Protein AF-A0A958DKX2-F1 (afdb_monomer_lite)

Secondary structure (DSSP, 8-state):
---------SSSSSSSGGGG--------S------SSPPP-EEEE--PPPTTTTTS-SSGGGTSTTT----TT-EEE-TTSPEEE-EEEE-SSSS--HHHHT---PPP-

pLDDT: mean 73.3, std 18.12, range [37.09, 93.56]

Radius of gyration: 24.47 Å; chains: 1; bounding box: 40×68×71 Å

Structure (mmCIF, N/CA/C/O backbone):
data_AF-A0A958DKX2-F1
#
_entry.id   AF-A0A958DKX2-F1
#
loop_
_atom_site.group_PDB
_atom_site.id
_atom_site.type_symbol
_atom_site.label_atom_id
_atom_site.label_alt_id
_atom_site.label_comp_id
_atom_site.label_asym_id
_atom_site.label_entity_id
_atom_site.label_seq_id
_atom_site.pdbx_PDB_ins_code
_atom_site.Cartn_x
_atom_site.Cartn_y
_atom_site.Cartn_z
_atom_site.occupancy
_atom_site.B_iso_or_equiv
_atom_site.auth_seq_id
_atom_site.auth_comp_id
_atom_site.auth_asym_id
_atom_site.auth_atom_id
_atom_site.pdbx_PDB_model_num
ATOM 1 N N . MET A 1 1 ? 19.569 49.589 50.551 1.00 37.53 1 MET A N 1
ATOM 2 C CA . MET A 1 1 ? 19.758 50.220 49.223 1.00 37.53 1 MET A CA 1
ATOM 3 C C . MET A 1 1 ? 19.507 49.148 48.164 1.00 37.53 1 MET A C 1
ATOM 5 O O . MET A 1 1 ? 20.310 48.235 48.056 1.00 37.53 1 MET A O 1
ATOM 9 N N . ASN A 1 2 ? 18.344 49.170 47.502 1.00 37.72 2 ASN A N 1
ATOM 10 C CA . ASN A 1 2 ? 17.817 48.056 46.697 1.00 37.72 2 ASN A CA 1
ATOM 11 C C . ASN A 1 2 ? 17.983 48.373 45.195 1.00 37.72 2 ASN A C 1
ATOM 13 O O . ASN A 1 2 ? 17.401 49.347 44.713 1.00 37.72 2 ASN A O 1
ATOM 17 N N . LYS A 1 3 ? 18.820 47.620 44.463 1.00 45.34 3 LYS A N 1
ATOM 18 C CA . LYS A 1 3 ? 19.078 47.861 43.030 1.00 45.34 3 LYS A CA 1
ATOM 19 C C . LYS A 1 3 ? 18.022 47.155 42.178 1.00 45.34 3 LYS A C 1
ATOM 21 O O . LYS A 1 3 ? 17.981 45.935 42.091 1.00 45.34 3 LYS A O 1
ATOM 26 N N . ARG A 1 4 ? 17.179 47.985 41.567 1.00 50.84 4 ARG A N 1
ATOM 27 C CA . ARG A 1 4 ? 16.110 47.653 40.624 1.00 50.84 4 ARG A CA 1
ATOM 28 C C . ARG A 1 4 ? 16.638 47.018 39.334 1.00 50.84 4 ARG A C 1
ATOM 30 O O . ARG A 1 4 ? 17.631 47.482 38.775 1.00 50.84 4 ARG A O 1
ATOM 37 N N . ASN A 1 5 ? 15.882 46.018 38.878 1.00 54.50 5 ASN A N 1
ATOM 38 C CA . ASN A 1 5 ? 15.602 45.598 37.505 1.00 54.50 5 ASN A CA 1
ATOM 39 C C . ASN A 1 5 ? 16.326 46.375 36.404 1.00 54.50 5 ASN A C 1
ATOM 41 O O . ASN A 1 5 ? 1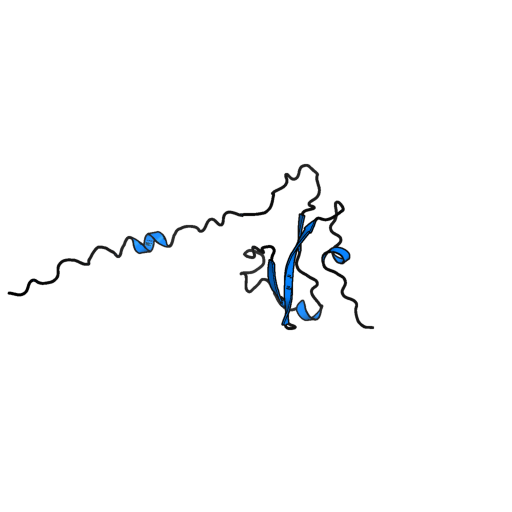6.049 47.553 36.170 1.00 54.50 5 ASN A O 1
ATOM 45 N N . ARG A 1 6 ? 17.159 45.663 35.644 1.00 50.88 6 ARG A N 1
ATOM 46 C CA . ARG A 1 6 ? 17.655 46.127 34.353 1.00 50.88 6 ARG A CA 1
ATOM 47 C C . ARG A 1 6 ? 17.401 45.057 33.291 1.00 50.88 6 ARG A C 1
ATOM 49 O O . ARG A 1 6 ? 18.084 44.047 33.255 1.00 50.88 6 ARG A O 1
ATOM 56 N N . ILE A 1 7 ? 16.439 45.385 32.428 1.00 52.97 7 ILE A N 1
ATOM 57 C CA . ILE A 1 7 ? 16.443 45.119 30.985 1.00 52.97 7 ILE A CA 1
ATOM 58 C C . ILE A 1 7 ? 16.250 43.644 30.590 1.00 52.97 7 ILE A C 1
ATOM 60 O O . ILE A 1 7 ? 17.200 42.923 30.317 1.00 52.97 7 ILE A O 1
ATOM 64 N N . ALA A 1 8 ? 14.987 43.235 30.455 1.00 46.50 8 ALA A N 1
ATOM 65 C CA . ALA A 1 8 ? 14.583 42.074 29.656 1.00 46.50 8 ALA A CA 1
ATOM 66 C C . ALA A 1 8 ? 13.622 42.527 28.541 1.00 46.50 8 ALA A C 1
ATOM 68 O O . ALA A 1 8 ? 12.510 42.037 28.397 1.00 46.50 8 ALA A O 1
ATOM 69 N N . THR A 1 9 ? 14.030 43.541 27.780 1.00 49.41 9 THR A N 1
ATOM 70 C CA . THR A 1 9 ? 13.301 44.062 26.614 1.00 49.41 9 THR A CA 1
ATOM 71 C C . THR A 1 9 ? 14.248 44.016 25.426 1.00 49.41 9 THR A C 1
ATOM 73 O O . THR A 1 9 ? 14.965 44.974 25.157 1.00 49.41 9 THR A O 1
ATOM 76 N N . GLY A 1 10 ? 14.322 42.858 24.775 1.00 51.34 10 GLY A N 1
ATOM 77 C CA . GLY A 1 10 ? 15.203 42.648 23.620 1.00 51.34 10 GLY A CA 1
ATOM 78 C C . GLY 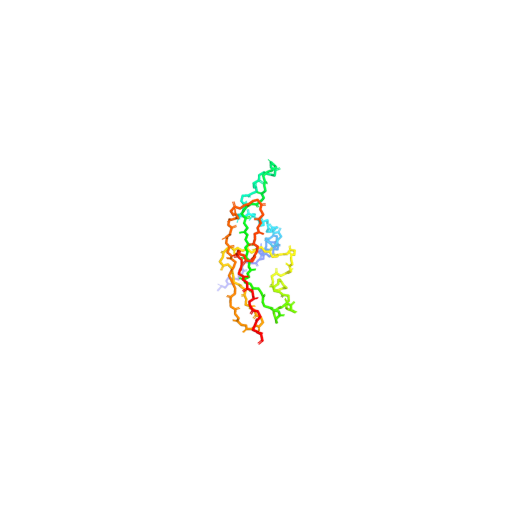A 1 10 ? 15.106 41.271 22.959 1.00 51.34 10 GLY A C 1
ATOM 79 O O . GLY A 1 10 ? 15.785 41.031 21.971 1.00 51.34 10 GLY A O 1
ATOM 80 N N . ILE A 1 11 ? 14.261 40.367 23.467 1.00 52.44 11 ILE A N 1
ATOM 81 C CA . ILE A 1 11 ? 14.125 38.989 22.973 1.00 52.44 11 ILE A CA 1
ATOM 82 C C . ILE A 1 11 ? 12.652 38.737 22.632 1.00 52.44 11 ILE A C 1
ATOM 84 O O . ILE A 1 11 ? 11.997 37.926 23.264 1.00 52.44 11 ILE A O 1
ATOM 88 N N . TRP A 1 12 ? 12.076 39.500 21.704 1.00 50.03 12 TRP A N 1
ATOM 89 C CA . TRP A 1 12 ? 10.709 39.214 21.222 1.00 50.03 12 TRP A CA 1
ATOM 90 C C . TRP A 1 12 ? 10.520 39.373 19.709 1.00 50.03 12 TRP A C 1
ATOM 92 O O . TRP A 1 12 ? 9.470 39.011 19.197 1.00 50.03 12 TRP A O 1
ATOM 102 N N . LEU A 1 13 ? 11.538 39.827 18.969 1.00 50.28 13 LEU A N 1
ATOM 103 C CA . LEU A 1 13 ? 11.465 39.975 17.505 1.00 50.28 13 LEU A CA 1
ATOM 104 C C . LEU A 1 13 ? 12.237 38.898 16.723 1.00 50.28 13 LEU A C 1
ATOM 106 O O . LEU A 1 13 ? 11.966 38.701 15.545 1.00 50.28 13 LEU A O 1
ATOM 110 N N . GLY A 1 14 ? 13.148 38.155 17.362 1.00 48.94 14 GLY A N 1
ATOM 111 C CA . GLY A 1 14 ? 13.899 37.075 16.699 1.00 48.94 14 GLY A CA 1
ATOM 112 C C . GLY A 1 14 ? 13.145 35.744 16.599 1.00 48.94 14 GLY A C 1
ATOM 113 O O . GLY A 1 14 ? 13.442 34.934 15.729 1.00 48.94 14 GLY A O 1
ATOM 114 N N . LEU A 1 15 ? 12.149 35.517 17.464 1.00 52.69 15 LEU A N 1
ATOM 115 C CA . LEU A 1 15 ? 11.461 34.223 17.551 1.00 52.69 15 LEU A CA 1
ATOM 116 C C . LEU A 1 15 ? 10.397 34.023 16.459 1.00 52.69 15 LEU A C 1
ATOM 118 O O . LEU A 1 15 ? 10.068 32.891 16.124 1.00 52.69 15 LEU A O 1
ATOM 122 N N . TRP A 1 16 ? 9.877 35.112 15.884 1.00 51.28 16 TRP A N 1
ATOM 123 C CA . TRP A 1 16 ? 8.867 35.050 14.820 1.00 51.28 16 TRP A CA 1
ATOM 124 C C . TRP A 1 16 ? 9.471 34.707 13.450 1.00 51.28 16 TRP A C 1
ATOM 126 O O . TRP A 1 16 ? 8.813 34.093 12.617 1.00 51.28 16 TRP A O 1
ATOM 136 N N . TRP A 1 17 ? 10.750 35.031 13.236 1.00 48.88 17 TRP A N 1
ATOM 137 C CA . TRP A 1 17 ? 11.466 34.722 11.992 1.00 48.88 17 TRP A CA 1
ATOM 138 C C . TRP A 1 17 ? 11.883 33.249 11.870 1.00 48.88 17 TRP A C 1
ATOM 140 O O . TRP A 1 17 ? 12.172 32.786 10.772 1.00 48.88 17 TRP A O 1
ATOM 150 N N . LEU A 1 18 ? 11.875 32.491 12.971 1.00 54.06 18 LEU A N 1
ATOM 151 C CA . LEU A 1 18 ? 12.251 31.074 12.965 1.00 54.06 18 LEU A CA 1
ATOM 152 C C . LEU A 1 18 ? 11.103 30.141 12.532 1.00 54.06 18 LEU A C 1
ATOM 154 O O . LEU A 1 18 ? 11.350 28.978 12.231 1.00 54.06 18 LEU A O 1
ATOM 158 N N . MET A 1 19 ? 9.858 30.633 12.479 1.00 52.19 19 MET A N 1
ATOM 159 C CA . MET A 1 19 ? 8.690 29.831 12.078 1.00 52.19 19 MET A CA 1
ATOM 160 C C . MET A 1 19 ? 8.428 29.816 10.565 1.00 52.19 19 MET A C 1
ATOM 162 O O . MET A 1 19 ? 7.579 29.062 10.107 1.00 52.19 19 MET A O 1
ATOM 166 N N . MET A 1 20 ? 9.161 30.614 9.783 1.00 53.41 20 MET A N 1
ATOM 167 C CA . MET A 1 20 ? 9.062 30.657 8.317 1.00 53.41 20 MET A CA 1
ATOM 168 C C . MET A 1 20 ? 10.224 29.908 7.652 1.00 53.41 20 MET A C 1
ATOM 170 O O . MET A 1 20 ? 10.697 30.303 6.589 1.00 53.41 20 MET A O 1
ATOM 174 N N . LEU A 1 21 ? 10.727 28.840 8.277 1.00 57.72 21 LEU A N 1
ATOM 175 C CA . LEU A 1 21 ? 11.536 27.877 7.540 1.00 57.72 21 LEU A CA 1
ATOM 176 C C . LEU A 1 21 ? 10.567 27.064 6.672 1.00 57.72 21 LEU A C 1
ATOM 178 O O . LEU A 1 21 ? 9.730 26.356 7.236 1.00 57.72 21 LEU A O 1
ATOM 182 N N . PRO A 1 22 ? 10.637 27.131 5.329 1.00 54.56 22 PRO A N 1
ATOM 183 C CA . PRO A 1 22 ? 10.011 26.096 4.533 1.00 54.56 22 PRO A CA 1
ATOM 184 C C . PRO A 1 22 ? 10.656 24.780 4.964 1.00 54.56 22 PRO A C 1
ATOM 186 O O . PRO A 1 22 ? 11.870 24.601 4.838 1.00 54.56 22 PRO A O 1
ATOM 189 N N . VAL A 1 23 ? 9.851 23.872 5.514 1.00 56.66 23 VAL A N 1
ATOM 190 C CA . VAL A 1 23 ? 10.253 22.476 5.640 1.00 56.66 23 VAL A CA 1
ATOM 191 C C . VAL A 1 23 ? 10.333 21.955 4.211 1.00 56.66 23 VAL A C 1
ATOM 193 O O . VAL A 1 23 ? 9.359 21.477 3.643 1.00 56.66 23 VAL A O 1
ATOM 196 N N . ALA A 1 24 ? 11.494 22.127 3.586 1.00 51.78 24 ALA A N 1
ATOM 197 C CA . ALA A 1 24 ? 11.847 21.356 2.416 1.00 51.78 24 ALA A CA 1
ATOM 198 C C . ALA A 1 24 ? 12.024 19.923 2.920 1.00 51.78 24 ALA A C 1
ATOM 200 O O . ALA A 1 24 ? 13.080 19.576 3.452 1.00 51.78 24 ALA A O 1
ATOM 201 N N . GLN A 1 25 ? 10.968 19.109 2.833 1.00 52.06 25 GLN A N 1
ATOM 202 C CA . GLN A 1 25 ? 11.136 17.672 2.985 1.00 52.06 25 GLN A CA 1
ATOM 203 C C . GLN A 1 25 ? 12.040 17.219 1.842 1.00 52.06 25 GLN A C 1
ATOM 205 O O . GLN A 1 25 ? 11.647 17.183 0.676 1.00 52.06 25 GLN A O 1
ATOM 210 N N . ALA A 1 26 ? 13.295 16.937 2.183 1.00 48.94 26 ALA A N 1
ATOM 211 C CA . ALA A 1 26 ? 14.145 16.118 1.349 1.00 48.94 26 ALA A CA 1
ATOM 212 C C . ALA A 1 26 ? 13.402 14.795 1.146 1.00 48.94 26 ALA A C 1
ATOM 214 O O . ALA A 1 26 ? 13.095 14.116 2.125 1.00 48.94 26 ALA A O 1
ATOM 215 N N . GLN A 1 27 ? 13.088 14.466 -0.106 1.00 52.00 27 GLN A N 1
ATOM 216 C CA . GLN A 1 27 ? 12.568 13.159 -0.496 1.00 52.00 27 GLN A CA 1
ATOM 217 C C . GLN A 1 27 ? 13.672 12.129 -0.240 1.00 52.00 27 GLN A C 1
ATOM 219 O O . GLN A 1 27 ? 14.442 11.769 -1.129 1.00 52.00 27 GLN A O 1
ATOM 224 N N . ASN A 1 28 ? 13.829 11.717 1.013 1.00 55.69 28 ASN A N 1
ATOM 225 C CA . ASN A 1 28 ? 14.722 10.634 1.367 1.00 55.69 28 ASN A CA 1
ATOM 226 C C . ASN A 1 28 ? 13.983 9.331 1.099 1.00 55.69 28 ASN A C 1
ATOM 228 O O . ASN A 1 28 ? 13.338 8.783 1.983 1.00 55.69 28 ASN A O 1
ATOM 232 N N . GLY A 1 29 ? 14.152 8.827 -0.122 1.00 57.97 29 GLY A N 1
ATOM 233 C CA . GLY A 1 29 ? 14.181 7.389 -0.330 1.00 57.97 29 GLY A CA 1
ATOM 234 C C . GLY A 1 29 ? 13.201 6.834 -1.342 1.00 57.97 29 GLY A C 1
ATOM 235 O O . GLY A 1 29 ? 12.403 6.005 -0.960 1.00 57.97 29 GLY A O 1
ATOM 236 N N . PHE A 1 30 ? 13.372 7.142 -2.628 1.00 53.94 30 PHE A N 1
ATOM 237 C CA . PHE A 1 30 ? 13.229 6.126 -3.678 1.00 53.94 30 PHE A CA 1
ATOM 238 C C . PHE A 1 30 ? 14.238 6.427 -4.787 1.00 53.94 30 PHE A C 1
ATOM 240 O O . PHE A 1 30 ? 14.457 7.601 -5.103 1.00 53.94 30 PHE A O 1
ATOM 247 N N . PRO A 1 31 ? 14.888 5.412 -5.384 1.00 53.34 31 PRO A N 1
ATOM 248 C CA . PRO A 1 31 ? 15.637 5.643 -6.602 1.00 53.34 31 PRO A CA 1
ATOM 249 C C . PRO A 1 31 ? 14.647 6.128 -7.663 1.00 53.34 31 PRO A C 1
ATOM 251 O O . PRO A 1 31 ? 13.801 5.367 -8.128 1.00 53.34 31 PRO A O 1
ATOM 254 N N . SER A 1 32 ? 14.763 7.395 -8.058 1.00 57.53 32 SER A N 1
ATOM 255 C CA . SER A 1 32 ? 14.241 7.884 -9.328 1.00 57.53 32 SER A CA 1
ATOM 256 C C . SER A 1 32 ? 15.045 7.200 -10.428 1.00 57.53 32 SER A C 1
ATOM 258 O O . SER A 1 32 ? 15.986 7.766 -10.984 1.00 57.53 32 SER A O 1
ATOM 260 N N . GLN A 1 33 ? 14.753 5.919 -10.684 1.00 59.00 33 GLN A N 1
ATOM 261 C CA . GLN A 1 33 ? 15.349 5.247 -11.826 1.00 59.00 33 GLN A CA 1
ATOM 262 C C . GLN A 1 33 ? 15.034 6.110 -13.053 1.00 59.00 33 GLN A C 1
ATOM 264 O O . GLN A 1 33 ? 13.876 6.514 -13.218 1.00 59.00 33 GLN A O 1
ATOM 269 N N . PRO A 1 34 ? 16.041 6.459 -13.8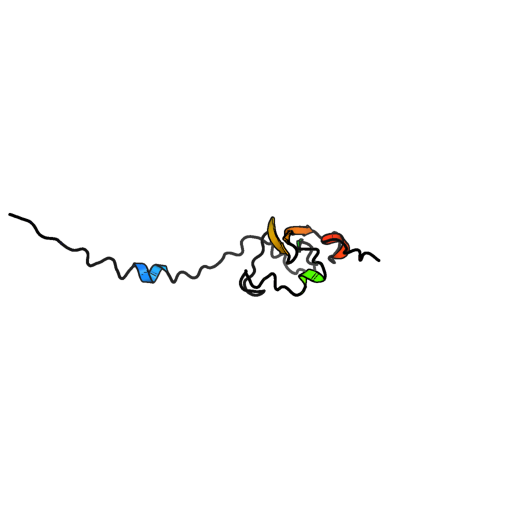73 1.00 52.84 34 PRO A N 1
ATOM 270 C CA . PRO A 1 34 ? 15.774 7.163 -15.110 1.00 52.84 34 PRO A CA 1
ATOM 271 C C . PRO A 1 34 ? 14.726 6.367 -15.887 1.00 52.84 34 PRO A C 1
ATOM 273 O O . PRO A 1 34 ? 14.812 5.140 -15.976 1.00 52.84 34 PRO A O 1
ATOM 276 N N . LEU A 1 35 ? 13.724 7.060 -16.432 1.00 59.28 35 LEU A N 1
ATOM 277 C CA . LEU A 1 35 ? 12.737 6.486 -17.347 1.00 59.28 35 LEU A CA 1
ATOM 278 C C . LEU A 1 35 ? 13.418 6.177 -18.698 1.00 59.28 35 LEU A C 1
ATOM 280 O O . LEU A 1 35 ? 12.994 6.661 -19.741 1.00 59.28 35 LEU A O 1
ATOM 284 N N . ASP A 1 36 ? 14.499 5.398 -18.691 1.00 52.69 36 ASP A N 1
ATOM 285 C CA . ASP A 1 36 ? 15.300 5.004 -19.859 1.00 52.69 36 ASP A CA 1
ATOM 286 C C . ASP A 1 36 ? 14.625 3.854 -20.634 1.00 52.69 36 ASP A C 1
ATOM 288 O O . ASP A 1 36 ? 15.248 2.894 -21.079 1.00 52.69 36 ASP A O 1
ATOM 292 N N . GLY A 1 37 ? 13.297 3.912 -20.770 1.00 59.38 37 GLY A N 1
ATOM 293 C CA . GLY A 1 37 ? 12.499 2.863 -21.414 1.00 59.38 37 GLY A CA 1
ATOM 294 C C . GLY A 1 37 ? 12.379 1.563 -20.607 1.00 59.38 37 GLY A C 1
ATOM 295 O O . GLY A 1 37 ? 11.723 0.625 -21.058 1.00 59.38 37 GLY A O 1
ATOM 296 N N . THR A 1 38 ? 12.964 1.498 -19.410 1.00 70.81 38 THR A N 1
ATOM 297 C CA . THR A 1 38 ? 12.750 0.431 -18.426 1.00 70.81 38 THR A CA 1
ATOM 298 C C . THR A 1 38 ? 11.485 0.682 -17.611 1.00 70.81 38 THR A C 1
ATOM 300 O O . THR A 1 38 ? 11.235 1.790 -17.139 1.00 70.81 38 THR A O 1
ATOM 303 N N . TYR A 1 39 ? 10.672 -0.361 -17.450 1.00 75.62 39 TYR A N 1
ATOM 304 C CA . TYR A 1 39 ? 9.453 -0.316 -16.644 1.00 75.62 39 TYR A CA 1
ATOM 305 C C . TYR A 1 39 ? 9.776 -0.144 -15.154 1.00 75.62 39 TYR A C 1
ATOM 307 O O . TYR A 1 39 ? 10.792 -0.651 -14.677 1.00 75.62 39 TYR A O 1
ATOM 315 N N . LEU A 1 40 ? 8.891 0.536 -14.414 1.00 83.75 40 LEU A N 1
ATOM 316 C CA . LEU A 1 40 ? 8.967 0.597 -12.953 1.00 83.75 40 LEU A CA 1
ATOM 317 C C . LEU A 1 40 ? 8.778 -0.805 -12.375 1.00 83.75 40 LEU A C 1
ATOM 319 O O . LEU A 1 40 ? 7.794 -1.483 -12.673 1.00 83.75 40 LEU A O 1
ATOM 323 N N . ARG A 1 41 ? 9.733 -1.229 -11.548 1.00 86.62 41 ARG A N 1
ATOM 324 C CA . ARG A 1 41 ? 9.712 -2.548 -10.906 1.00 86.62 41 ARG A CA 1
ATOM 325 C C . ARG A 1 41 ? 9.723 -2.490 -9.393 1.00 86.62 41 ARG A C 1
ATOM 327 O O . ARG A 1 41 ? 9.353 -3.477 -8.776 1.00 86.62 41 ARG A O 1
ATOM 334 N N . GLU A 1 42 ? 10.107 -1.363 -8.811 1.00 89.75 42 GLU A N 1
ATOM 335 C CA . GLU A 1 42 ? 10.055 -1.157 -7.367 1.00 89.75 42 GLU A CA 1
ATOM 336 C C . GLU A 1 42 ? 8.758 -0.436 -7.009 1.00 89.75 42 GLU A C 1
ATOM 338 O O . GLU A 1 42 ? 8.464 0.634 -7.543 1.00 89.75 42 GLU A O 1
ATOM 343 N N . TRP A 1 43 ? 7.985 -1.038 -6.112 1.00 91.19 43 TRP A N 1
ATOM 344 C CA . TRP A 1 43 ? 6.680 -0.557 -5.685 1.00 91.19 43 TRP A CA 1
ATOM 345 C C . TRP A 1 43 ? 6.623 -0.486 -4.165 1.00 91.19 43 TRP A C 1
ATOM 347 O O . TRP A 1 43 ? 7.164 -1.342 -3.462 1.00 91.19 43 TRP A O 1
ATOM 357 N N . LEU A 1 44 ? 5.888 0.496 -3.656 1.00 92.88 44 LEU A N 1
ATOM 358 C CA . LEU A 1 44 ? 5.424 0.502 -2.278 1.00 92.88 44 LEU A CA 1
ATOM 359 C C . LEU A 1 44 ? 3.926 0.191 -2.289 1.00 92.88 44 LEU A C 1
ATOM 361 O O . LEU A 1 44 ? 3.141 0.931 -2.878 1.00 92.88 44 LEU A O 1
ATOM 365 N N . LEU A 1 45 ? 3.538 -0.934 -1.690 1.00 93.38 45 LEU A N 1
ATOM 366 C CA . LEU A 1 45 ? 2.178 -1.463 -1.771 1.00 93.38 45 LEU A CA 1
ATOM 367 C C . LEU A 1 45 ? 1.525 -1.556 -0.391 1.00 93.38 45 LEU A C 1
ATOM 369 O O . LEU A 1 45 ? 2.166 -1.937 0.591 1.00 93.38 45 LEU A O 1
ATOM 373 N N . LEU A 1 46 ? 0.225 -1.264 -0.350 1.00 91.75 46 LEU A N 1
ATOM 374 C CA . LEU A 1 46 ? -0.645 -1.434 0.808 1.00 91.75 46 LEU A CA 1
ATOM 375 C C . LEU A 1 46 ? -1.896 -2.201 0.384 1.00 91.75 46 LEU A C 1
ATOM 377 O O . LEU A 1 46 ? -2.580 -1.814 -0.561 1.00 91.75 46 LEU A O 1
ATOM 381 N N . GLY A 1 47 ? -2.197 -3.290 1.083 1.00 90.25 47 GLY A N 1
ATOM 382 C CA . GLY A 1 47 ? -3.360 -4.116 0.793 1.00 90.25 47 GLY A CA 1
ATOM 383 C C . GLY A 1 47 ? -3.273 -5.508 1.426 1.00 90.25 47 GLY A C 1
ATOM 384 O O . GLY A 1 47 ? -2.284 -5.812 2.104 1.00 90.25 47 GLY A O 1
ATOM 385 N N . PRO A 1 48 ? -4.299 -6.346 1.209 1.00 89.12 48 PRO A N 1
ATOM 386 C CA . PRO A 1 48 ? -5.497 -6.046 0.424 1.00 89.12 48 PRO A CA 1
ATOM 387 C C . PRO A 1 48 ? -6.517 -5.226 1.234 1.00 89.12 48 PRO A C 1
ATOM 389 O O . PRO A 1 48 ? -6.591 -5.347 2.454 1.00 89.12 48 PRO A O 1
ATOM 392 N N . PHE A 1 49 ? -7.320 -4.408 0.549 1.00 85.25 49 PHE A N 1
ATOM 393 C CA . PHE A 1 49 ? -8.491 -3.748 1.139 1.00 85.25 49 PHE A CA 1
ATOM 394 C C . PHE A 1 49 ? -9.747 -4.581 0.870 1.00 85.25 49 PHE A C 1
ATOM 396 O O . PHE A 1 49 ? -9.940 -5.065 -0.248 1.00 85.25 49 PHE A O 1
ATOM 403 N N . PHE A 1 50 ? -10.621 -4.741 1.868 1.00 82.44 50 PHE A N 1
ATOM 404 C CA . PHE A 1 50 ? -11.875 -5.473 1.693 1.00 82.44 50 PHE A CA 1
ATOM 405 C C . PHE A 1 50 ? -13.014 -4.534 1.280 1.00 82.44 50 PHE A C 1
ATOM 407 O O . PHE A 1 50 ? -12.977 -3.350 1.599 1.00 82.44 50 PHE A O 1
ATOM 414 N N . PRO A 1 51 ? -14.089 -5.032 0.637 1.00 81.62 51 PRO A N 1
ATOM 415 C CA . PRO A 1 51 ? -15.201 -4.183 0.199 1.00 81.62 51 PRO A CA 1
ATOM 416 C C . PRO A 1 51 ? -15.810 -3.299 1.299 1.00 81.62 51 PRO A C 1
ATOM 418 O O . PRO A 1 51 ? -16.268 -2.198 1.015 1.00 81.62 51 PRO A O 1
ATOM 421 N N . GLY A 1 52 ? -15.791 -3.758 2.559 1.00 77.62 52 GLY A N 1
ATOM 422 C CA . GLY A 1 52 ? -16.277 -2.972 3.701 1.00 77.62 52 GLY A CA 1
ATOM 423 C C . GLY A 1 52 ? -15.384 -1.791 4.092 1.00 77.62 52 GLY A C 1
ATOM 424 O O . GLY A 1 52 ? -15.836 -0.924 4.828 1.00 77.62 52 GLY A O 1
ATOM 425 N N . ASP A 1 53 ? -14.151 -1.754 3.595 1.00 78.62 53 ASP A N 1
ATOM 426 C CA . ASP A 1 53 ? -13.165 -0.711 3.869 1.00 78.62 53 ASP A CA 1
ATOM 427 C C . ASP A 1 53 ? -13.201 0.396 2.801 1.00 78.62 53 ASP A C 1
ATOM 429 O O . ASP A 1 53 ? -12.788 1.516 3.067 1.00 78.62 53 ASP A O 1
ATOM 433 N N . LEU A 1 54 ? -13.757 0.131 1.610 1.00 80.50 54 LEU A N 1
ATOM 434 C CA . LEU A 1 54 ? -13.705 1.045 0.455 1.00 80.50 54 LEU A CA 1
ATOM 435 C C . LEU A 1 54 ? -14.487 2.358 0.632 1.00 80.50 54 LEU A C 1
ATOM 437 O O . LEU A 1 54 ? -14.303 3.287 -0.147 1.00 80.50 54 LEU A O 1
ATOM 441 N N . ALA A 1 55 ? -15.378 2.434 1.623 1.00 84.06 55 ALA A N 1
ATOM 442 C CA . ALA A 1 55 ? -16.111 3.660 1.940 1.00 84.06 55 ALA A CA 1
ATOM 443 C C . ALA A 1 55 ? -15.287 4.651 2.781 1.00 84.06 55 ALA A C 1
ATOM 445 O O . ALA A 1 55 ? -15.692 5.803 2.938 1.00 84.06 55 ALA A O 1
ATOM 446 N N . GLN A 1 56 ? -14.164 4.206 3.351 1.00 85.94 56 GLN A N 1
ATOM 447 C CA . GLN A 1 56 ? -13.288 5.033 4.164 1.00 85.94 56 GLN A CA 1
ATOM 448 C C . GLN A 1 56 ? -12.170 5.631 3.308 1.00 85.94 56 GLN A C 1
ATOM 450 O O . GLN A 1 56 ? -11.473 4.927 2.581 1.00 85.94 56 GLN A O 1
ATOM 455 N N . ASP A 1 57 ? -11.955 6.935 3.465 1.00 88.12 57 ASP A N 1
ATOM 456 C CA . ASP A 1 57 ? -10.743 7.590 2.988 1.00 88.12 57 ASP A CA 1
ATOM 457 C C . ASP A 1 57 ? -9.602 7.330 3.988 1.00 88.12 57 ASP A C 1
ATOM 459 O O . ASP A 1 57 ? -9.558 7.896 5.084 1.00 88.12 57 ASP A O 1
ATOM 463 N N . PHE A 1 58 ? -8.691 6.425 3.622 1.00 85.81 58 PHE A N 1
ATOM 464 C CA . PHE A 1 58 ? -7.532 6.060 4.444 1.00 85.81 58 PHE A CA 1
ATOM 465 C C . PHE A 1 58 ? -6.420 7.111 4.439 1.00 85.81 58 PHE A C 1
ATOM 467 O O . PHE A 1 58 ? -5.525 7.046 5.282 1.00 85.81 58 PHE A O 1
ATOM 474 N N . LEU A 1 59 ? -6.466 8.071 3.514 1.00 87.31 59 LEU A N 1
ATOM 475 C CA . LEU A 1 59 ? -5.440 9.093 3.337 1.00 87.31 59 LEU A CA 1
ATOM 476 C C . LEU A 1 59 ? -5.857 10.440 3.929 1.00 87.31 59 LEU A C 1
ATOM 478 O O . LEU A 1 59 ? -4.989 11.263 4.209 1.00 87.31 59 LEU A O 1
ATOM 482 N N . ALA A 1 60 ? -7.144 10.650 4.222 1.00 88.38 60 ALA A N 1
ATOM 483 C CA . ALA A 1 60 ? -7.660 11.865 4.858 1.00 88.38 60 ALA A CA 1
ATOM 484 C C . ALA A 1 60 ? -6.874 12.275 6.115 1.00 88.38 60 ALA A C 1
ATOM 486 O O . ALA A 1 60 ? -6.528 13.444 6.286 1.00 88.38 60 ALA A O 1
ATOM 487 N N . ALA A 1 61 ? -6.543 11.315 6.985 1.00 83.94 61 ALA A N 1
ATOM 488 C CA . ALA A 1 61 ? -5.779 11.579 8.207 1.00 83.94 61 ALA A CA 1
ATOM 489 C C . ALA A 1 61 ? -4.326 12.016 7.934 1.00 83.94 61 ALA A C 1
ATOM 491 O O . ALA A 1 61 ? -3.725 12.690 8.767 1.00 83.94 61 ALA A O 1
ATOM 492 N N . ALA A 1 62 ? -3.782 11.658 6.769 1.00 82.19 62 ALA A N 1
ATOM 493 C CA . ALA A 1 62 ? -2.462 12.059 6.290 1.00 82.19 62 ALA A CA 1
ATOM 494 C C . ALA A 1 62 ? -2.504 13.326 5.408 1.00 82.19 62 ALA A C 1
ATOM 496 O O . ALA A 1 62 ? -1.514 13.658 4.768 1.00 82.19 62 ALA A O 1
ATOM 497 N N . GLY A 1 63 ? -3.637 14.040 5.364 1.00 85.19 63 GLY A N 1
ATOM 498 C CA . GLY A 1 63 ? -3.804 15.241 4.539 1.00 85.19 63 GLY A CA 1
ATOM 499 C C . GLY A 1 63 ? -4.234 14.969 3.092 1.00 85.19 63 GLY A C 1
ATOM 500 O O . GLY A 1 63 ? -4.193 15.885 2.270 1.00 85.19 63 GLY A O 1
ATOM 501 N N . GLY A 1 64 ? -4.672 13.744 2.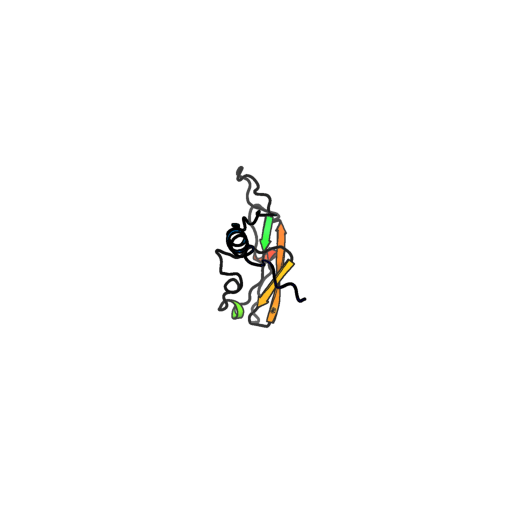787 1.00 88.00 64 GLY A N 1
ATOM 502 C CA . GLY A 1 64 ? -5.135 13.317 1.465 1.00 88.00 64 GLY A CA 1
ATOM 503 C C . GLY A 1 64 ? -4.003 12.883 0.529 1.00 88.00 64 GLY A C 1
ATOM 504 O O . GLY A 1 64 ? -2.825 12.887 0.888 1.00 88.00 64 GLY A O 1
ATOM 505 N N . GLU A 1 65 ? -4.357 12.528 -0.705 1.00 86.50 65 GLU A N 1
ATOM 506 C CA . GLU A 1 65 ? -3.439 12.003 -1.727 1.00 86.50 65 GLU A CA 1
ATOM 507 C C . GLU A 1 65 ? -2.285 12.959 -2.037 1.00 86.50 65 GLU A C 1
ATOM 509 O O . GLU A 1 65 ? -1.198 12.527 -2.403 1.00 86.50 65 GLU A O 1
ATOM 514 N N . ALA A 1 66 ? -2.517 14.265 -1.893 1.00 89.06 66 ALA A N 1
ATOM 515 C CA . ALA A 1 66 ? -1.520 15.288 -2.184 1.00 89.06 66 ALA A CA 1
ATOM 516 C C . ALA A 1 66 ? -0.439 15.425 -1.099 1.00 89.06 66 ALA A C 1
ATOM 518 O O . ALA A 1 66 ? 0.595 16.035 -1.362 1.00 89.06 66 ALA A O 1
ATOM 519 N N . GLN A 1 67 ? -0.695 14.932 0.116 1.00 88.12 67 GLN A N 1
ATOM 520 C CA . GLN A 1 67 ? 0.193 15.107 1.273 1.00 88.12 67 GLN A CA 1
ATOM 521 C C . GLN A 1 67 ? 0.719 13.790 1.836 1.00 88.12 67 GLN A C 1
ATOM 523 O O . GLN A 1 67 ? 1.660 13.806 2.628 1.00 88.12 67 GLN A O 1
ATOM 528 N N . VAL A 1 68 ? 0.138 12.656 1.435 1.00 87.75 68 VAL A N 1
ATOM 529 C CA . VAL A 1 68 ? 0.628 11.353 1.871 1.00 87.75 68 VAL A CA 1
ATOM 530 C C . VAL A 1 68 ? 2.055 11.118 1.355 1.00 87.75 68 VAL A C 1
ATOM 532 O O . VAL A 1 68 ? 2.336 11.256 0.167 1.00 87.75 68 VAL A O 1
ATOM 535 N N . ASP A 1 69 ? 2.946 10.726 2.263 1.00 90.31 69 ASP A N 1
ATOM 536 C CA . ASP A 1 69 ? 4.322 10.310 1.970 1.00 90.31 69 ASP A CA 1
ATOM 537 C C . ASP A 1 69 ? 4.600 8.976 2.685 1.00 90.31 69 ASP A C 1
ATOM 539 O O . ASP A 1 69 ? 5.233 8.951 3.744 1.00 90.31 69 ASP A O 1
ATOM 543 N N . PRO A 1 70 ? 4.012 7.867 2.196 1.00 90.81 70 PRO A N 1
ATOM 544 C CA . PRO A 1 70 ? 4.054 6.597 2.901 1.00 90.81 70 PRO A CA 1
ATOM 545 C C . PRO A 1 70 ? 5.458 5.992 2.861 1.00 90.81 70 PRO A C 1
ATOM 547 O O . PRO A 1 70 ? 6.117 5.960 1.822 1.00 90.81 70 PRO A O 1
ATOM 550 N N . GLN A 1 71 ? 5.884 5.435 3.990 1.00 92.44 71 GLN A N 1
ATOM 551 C CA . GLN A 1 71 ? 7.156 4.741 4.146 1.00 92.44 71 GLN A CA 1
ATOM 552 C C . GLN A 1 71 ? 6.939 3.242 4.362 1.00 92.44 71 GLN A C 1
ATOM 554 O O . GLN A 1 71 ? 5.920 2.790 4.890 1.00 92.44 71 GLN A O 1
ATOM 559 N N . ALA A 1 72 ? 7.919 2.426 3.972 1.00 92.44 72 ALA A N 1
ATOM 560 C CA . ALA A 1 72 ? 7.873 0.997 4.262 1.00 92.44 72 ALA A CA 1
ATOM 561 C C . ALA A 1 72 ? 7.820 0.758 5.781 1.00 92.44 72 ALA A C 1
ATOM 563 O O . ALA A 1 72 ? 8.643 1.274 6.534 1.00 92.44 72 ALA A O 1
ATOM 564 N N . GLY A 1 73 ? 6.866 -0.061 6.224 1.00 93.56 73 GLY A N 1
ATOM 565 C CA . GLY A 1 73 ? 6.600 -0.301 7.642 1.00 93.56 73 GLY A CA 1
ATOM 566 C C . GLY A 1 73 ? 5.529 0.606 8.253 1.00 93.56 73 GLY A C 1
ATOM 567 O O . GLY A 1 73 ? 5.037 0.278 9.337 1.00 93.56 73 GLY A O 1
ATOM 568 N N . ASP A 1 74 ? 5.107 1.671 7.565 1.00 92.56 74 ASP A N 1
ATOM 569 C CA . ASP A 1 74 ? 3.976 2.486 8.006 1.00 92.56 74 ASP A CA 1
ATOM 570 C C . ASP A 1 74 ? 2.696 1.653 8.068 1.00 92.56 74 ASP A C 1
ATOM 572 O O . ASP A 1 74 ? 2.494 0.702 7.305 1.00 92.56 74 ASP A O 1
ATOM 576 N N . ARG A 1 75 ? 1.821 2.014 9.009 1.00 92.12 75 ARG A N 1
ATOM 577 C CA . ARG A 1 75 ? 0.634 1.234 9.365 1.00 92.12 75 ARG A CA 1
ATOM 578 C C . ARG A 1 75 ? -0.635 2.001 9.035 1.00 92.12 75 ARG A C 1
ATOM 580 O O . ARG A 1 75 ? -0.751 3.178 9.362 1.00 92.12 75 ARG A O 1
ATOM 587 N N . VAL A 1 76 ? -1.614 1.296 8.483 1.00 89.06 76 VAL A N 1
ATOM 588 C CA . VAL A 1 76 ? -2.969 1.803 8.247 1.00 89.06 76 VAL A CA 1
ATOM 589 C C . VAL A 1 76 ? -3.955 0.878 8.942 1.00 89.06 76 VAL A C 1
ATOM 591 O O . VAL A 1 76 ? -3.858 -0.340 8.814 1.00 89.06 76 VAL A O 1
ATOM 594 N N . VAL A 1 77 ? -4.885 1.449 9.707 1.00 88.38 77 VAL A N 1
ATOM 595 C CA . VAL A 1 77 ? -5.943 0.687 10.381 1.00 88.38 77 VAL A CA 1
ATOM 596 C C . VAL A 1 77 ? -7.213 0.761 9.537 1.00 88.38 77 VAL A C 1
ATOM 598 O O . VAL A 1 77 ? -7.660 1.856 9.197 1.00 88.38 77 VAL A O 1
ATOM 601 N N . THR A 1 78 ? -7.772 -0.395 9.184 1.00 86.50 78 THR A N 1
ATOM 602 C CA . THR A 1 78 ? -9.001 -0.495 8.389 1.00 86.50 78 THR A CA 1
ATOM 603 C C . THR A 1 78 ? -10.238 -0.149 9.220 1.00 86.50 78 THR A C 1
ATOM 605 O O . THR A 1 78 ? -10.186 -0.128 10.453 1.00 86.50 78 THR A O 1
ATOM 608 N N . ALA A 1 79 ? -11.386 0.051 8.567 1.00 81.62 79 ALA A N 1
ATOM 609 C CA . ALA A 1 79 ? -12.660 0.277 9.255 1.00 81.62 79 ALA A CA 1
ATOM 610 C C . ALA A 1 79 ? -13.033 -0.893 10.186 1.00 81.62 79 ALA A C 1
ATOM 612 O O . ALA A 1 79 ? -13.718 -0.714 11.193 1.00 81.62 79 ALA A O 1
ATOM 613 N N . ARG A 1 80 ? -12.562 -2.100 9.854 1.00 81.81 80 ARG A N 1
ATOM 614 C CA . ARG A 1 80 ? -12.762 -3.335 10.626 1.00 81.81 80 ARG A CA 1
ATOM 615 C C . ARG A 1 80 ? -11.776 -3.504 11.785 1.00 81.81 80 ARG A C 1
ATOM 617 O O . ARG A 1 80 ? -11.934 -4.430 12.575 1.00 81.81 80 ARG A O 1
ATOM 624 N N . GLY A 1 81 ? -10.791 -2.614 11.906 1.00 86.62 81 GLY A N 1
ATOM 625 C CA . GLY A 1 81 ? -9.747 -2.668 12.928 1.00 86.62 81 GLY A CA 1
ATOM 626 C C . GLY A 1 81 ? -8.523 -3.502 12.539 1.00 86.62 81 GLY A C 1
ATOM 627 O O . GLY A 1 81 ? -7.617 -3.656 13.361 1.00 86.62 81 GLY A O 1
ATOM 628 N N . ASP A 1 82 ? -8.452 -4.010 11.306 1.00 87.62 82 ASP A N 1
ATOM 629 C CA . ASP A 1 82 ? -7.272 -4.725 10.821 1.00 87.62 82 ASP A CA 1
ATOM 630 C C . ASP A 1 82 ? -6.119 -3.742 10.605 1.00 87.62 82 ASP A C 1
ATOM 632 O O . ASP A 1 82 ? -6.316 -2.609 10.173 1.00 87.62 82 ASP A O 1
ATOM 636 N N . THR A 1 83 ? -4.888 -4.166 10.891 1.00 90.81 83 THR A N 1
ATOM 637 C CA . THR A 1 83 ? -3.698 -3.370 10.566 1.00 90.81 83 THR A CA 1
ATOM 638 C C . THR A 1 83 ? -3.100 -3.849 9.249 1.00 90.81 83 THR A C 1
ATOM 640 O O . THR A 1 83 ? -2.590 -4.967 9.168 1.00 90.81 83 THR A O 1
ATOM 643 N N . LEU A 1 84 ? -3.058 -2.961 8.263 1.00 90.69 84 LEU A N 1
ATOM 644 C CA . LEU A 1 84 ? -2.256 -3.104 7.055 1.00 90.69 84 LEU A CA 1
ATOM 645 C C . LEU A 1 84 ? -0.901 -2.414 7.233 1.00 90.69 84 LEU A C 1
ATOM 647 O O . LEU A 1 84 ? -0.772 -1.448 7.986 1.00 90.69 84 LEU A O 1
ATOM 651 N N . VAL A 1 85 ? 0.114 -2.927 6.540 1.00 92.50 85 VAL A N 1
ATOM 652 C CA . VAL A 1 85 ? 1.487 -2.409 6.591 1.00 92.50 85 VAL A CA 1
ATOM 653 C C . VAL A 1 85 ? 1.966 -2.161 5.171 1.00 92.50 85 VAL A C 1
ATOM 655 O O . VAL A 1 85 ? 1.860 -3.061 4.335 1.00 92.50 85 VAL A O 1
ATOM 658 N N . TRP A 1 86 ? 2.513 -0.976 4.916 1.00 93.56 86 TRP A N 1
ATOM 659 C CA . TRP A 1 86 ? 3.165 -0.645 3.654 1.00 93.56 86 TRP A CA 1
ATOM 660 C C . TRP A 1 86 ? 4.411 -1.507 3.462 1.00 93.56 86 TRP A C 1
ATOM 662 O O . TRP A 1 86 ? 5.283 -1.568 4.334 1.00 93.56 86 TRP A O 1
ATOM 672 N N . LYS A 1 87 ? 4.507 -2.189 2.322 1.00 92.88 87 LYS A N 1
ATOM 673 C CA . LYS A 1 87 ? 5.603 -3.115 2.019 1.00 92.88 87 LYS A CA 1
ATOM 674 C C . LYS A 1 87 ? 6.265 -2.761 0.704 1.00 92.88 87 LYS A C 1
ATOM 676 O O . LYS A 1 87 ? 5.595 -2.439 -0.275 1.00 92.88 87 LYS A O 1
ATOM 681 N N . HIS A 1 88 ? 7.584 -2.888 0.692 1.00 92.38 88 HIS A N 1
ATOM 682 C CA . HIS A 1 88 ? 8.356 -2.848 -0.537 1.00 92.38 88 HIS A CA 1
ATOM 683 C C . HIS A 1 88 ? 8.097 -4.120 -1.351 1.00 92.38 88 HIS A C 1
ATOM 685 O O . HIS A 1 88 ? 8.131 -5.227 -0.804 1.00 92.38 88 HIS A O 1
ATOM 691 N N . TYR A 1 89 ? 7.848 -3.962 -2.644 1.00 90.69 89 TYR A N 1
ATOM 692 C CA . TYR A 1 89 ? 7.601 -5.056 -3.568 1.00 90.69 89 TYR A CA 1
ATOM 693 C C . TYR A 1 89 ? 8.337 -4.815 -4.881 1.00 90.69 89 TYR A C 1
ATOM 695 O O . TYR A 1 89 ? 8.110 -3.809 -5.550 1.00 90.69 89 TYR A O 1
ATOM 703 N N . GLN A 1 90 ? 9.173 -5.777 -5.263 1.00 90.62 90 GLN A N 1
ATOM 704 C CA . GLN A 1 90 ? 9.838 -5.778 -6.557 1.00 90.62 90 GLN A CA 1
ATOM 705 C C . GLN A 1 90 ? 9.069 -6.686 -7.522 1.00 90.62 90 GLN A C 1
ATOM 707 O O . GLN A 1 90 ? 8.959 -7.891 -7.283 1.00 90.62 90 GLN A O 1
ATOM 712 N N . SER A 1 91 ? 8.544 -6.139 -8.619 1.00 89.94 91 SER A N 1
ATOM 713 C CA . SER A 1 91 ? 7.832 -6.941 -9.610 1.00 89.94 91 SER A CA 1
ATOM 714 C C . SER A 1 91 ? 8.807 -7.838 -10.390 1.00 89.94 91 SER A C 1
ATOM 716 O O . SER A 1 91 ? 9.858 -7.377 -10.864 1.00 89.94 91 SER A O 1
ATOM 718 N N . PRO A 1 92 ? 8.487 -9.135 -10.558 1.00 87.50 92 PRO A N 1
ATOM 719 C CA . PRO A 1 92 ? 9.324 -10.060 -11.321 1.00 87.50 92 PRO A CA 1
ATOM 720 C C . PRO A 1 92 ? 9.332 -9.719 -12.816 1.00 87.50 92 PRO A C 1
ATOM 722 O O . PRO A 1 92 ? 10.338 -9.934 -13.489 1.00 87.50 92 PRO A O 1
ATOM 725 N N . GLU A 1 93 ? 8.245 -9.116 -13.289 1.00 87.56 93 GLU A N 1
ATOM 726 C CA . GLU A 1 93 ? 8.033 -8.696 -14.666 1.00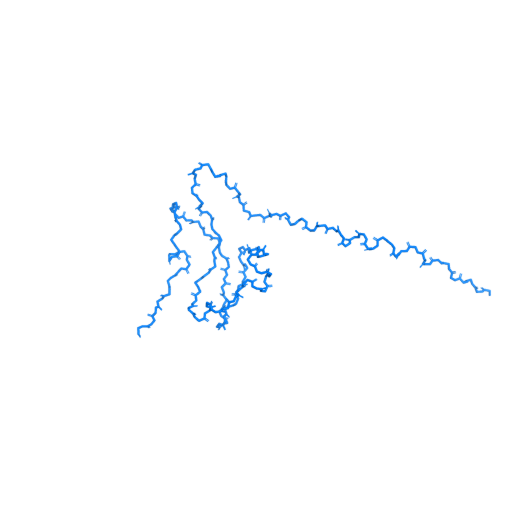 87.56 93 GLU A CA 1
ATOM 727 C C . GLU A 1 93 ? 7.971 -7.167 -14.778 1.00 87.56 93 GLU A C 1
ATOM 729 O O . GLU A 1 93 ? 8.005 -6.430 -13.787 1.00 87.56 93 GLU A O 1
ATOM 734 N N . ASN A 1 94 ? 7.819 -6.695 -16.012 1.00 87.00 94 ASN A N 1
ATOM 735 C CA . ASN A 1 94 ? 7.613 -5.288 -16.364 1.00 87.00 94 ASN A CA 1
ATOM 736 C C . ASN A 1 94 ? 6.232 -4.734 -15.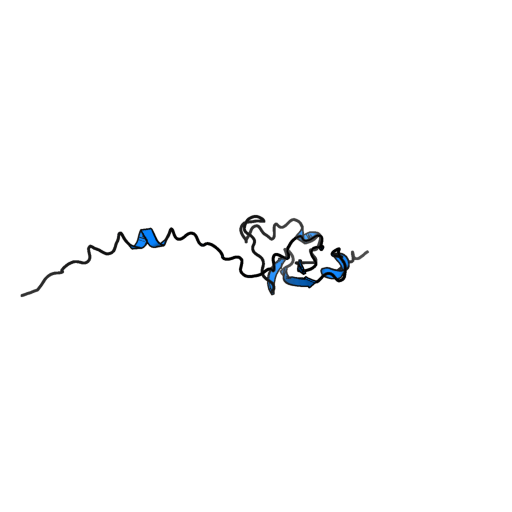963 1.00 87.00 94 ASN A C 1
ATOM 738 O O . ASN A 1 94 ? 5.945 -3.557 -16.171 1.00 87.00 94 ASN A O 1
ATOM 742 N N . VAL A 1 95 ? 5.365 -5.588 -15.423 1.00 85.06 95 VAL A N 1
ATOM 743 C CA . VAL A 1 95 ? 4.043 -5.240 -14.907 1.00 85.06 95 VAL A CA 1
ATOM 744 C C . VAL A 1 95 ? 3.912 -5.756 -13.482 1.00 85.06 95 VAL A C 1
ATOM 746 O O . VAL A 1 95 ? 4.446 -6.813 -13.137 1.00 85.06 95 VAL A O 1
ATOM 749 N N . VAL A 1 96 ? 3.189 -5.011 -12.650 1.00 88.12 96 VAL A N 1
ATOM 750 C CA . VAL A 1 96 ? 2.840 -5.446 -11.299 1.00 88.12 96 VAL A CA 1
ATOM 751 C C . VAL A 1 96 ? 1.556 -6.276 -11.340 1.00 88.12 96 VAL A C 1
ATOM 753 O O . VAL A 1 96 ? 0.504 -5.794 -11.755 1.00 88.12 96 VAL A O 1
ATOM 756 N N . ASP A 1 97 ? 1.635 -7.533 -10.903 1.00 90.00 97 ASP A N 1
ATOM 757 C CA . ASP A 1 97 ? 0.457 -8.362 -10.636 1.00 90.00 97 ASP A CA 1
ATOM 758 C C . ASP A 1 97 ? -0.011 -8.103 -9.201 1.00 90.00 97 ASP A C 1
ATOM 760 O O . ASP A 1 97 ? 0.523 -8.667 -8.245 1.00 90.00 97 ASP A O 1
ATOM 764 N N . LEU A 1 98 ? -1.002 -7.223 -9.044 1.00 88.75 98 LEU A N 1
ATOM 765 C CA . LEU A 1 98 ? -1.519 -6.844 -7.728 1.00 88.75 98 LEU A CA 1
ATOM 766 C C . LEU A 1 98 ? -2.188 -8.015 -6.995 1.00 88.75 98 LEU A C 1
ATOM 768 O O . LEU A 1 98 ? -2.121 -8.069 -5.770 1.00 88.75 98 LEU A O 1
ATOM 772 N N . LEU A 1 99 ? -2.778 -8.984 -7.705 1.00 87.44 99 LEU A N 1
ATOM 773 C CA . LEU A 1 99 ? -3.406 -10.142 -7.059 1.00 87.44 99 LEU A CA 1
ATOM 774 C C . LEU A 1 99 ? -2.362 -11.018 -6.372 1.00 87.44 99 LEU A C 1
ATOM 776 O O . LEU A 1 99 ? -2.613 -11.544 -5.288 1.00 87.44 99 LEU A O 1
ATOM 780 N N . ASN A 1 100 ? -1.187 -11.146 -6.985 1.00 85.94 100 ASN A N 1
ATOM 781 C CA . ASN A 1 100 ? -0.050 -11.832 -6.387 1.00 85.94 100 ASN A CA 1
ATOM 782 C C . ASN A 1 100 ? 0.646 -10.961 -5.324 1.00 85.94 100 ASN A C 1
ATOM 784 O O . ASN A 1 100 ? 0.993 -11.443 -4.250 1.00 85.94 100 ASN A O 1
ATOM 788 N N . ALA A 1 101 ? 0.820 -9.665 -5.595 1.00 87.62 101 ALA A N 1
ATOM 789 C CA . ALA A 1 101 ? 1.622 -8.773 -4.760 1.00 87.62 101 ALA A CA 1
ATOM 790 C C . ALA A 1 101 ? 0.951 -8.386 -3.431 1.00 87.62 101 ALA A C 1
ATOM 792 O O . ALA A 1 101 ? 1.622 -8.348 -2.400 1.00 87.62 101 ALA A O 1
ATOM 793 N N . VAL A 1 102 ? -0.358 -8.102 -3.438 1.00 87.19 102 VAL A N 1
ATOM 794 C CA . VAL A 1 102 ? -1.115 -7.739 -2.223 1.00 87.19 102 VAL A CA 1
ATOM 795 C C . VAL A 1 102 ? -2.095 -8.822 -1.766 1.00 87.19 102 VAL A C 1
ATOM 797 O O . VAL A 1 102 ? -2.615 -8.731 -0.660 1.00 87.19 102 VAL A O 1
ATOM 800 N N . GLY A 1 103 ? -2.301 -9.876 -2.561 1.00 79.31 103 GLY A N 1
ATOM 801 C CA . GLY A 1 103 ? -3.164 -11.009 -2.225 1.00 79.31 103 GLY A CA 1
ATOM 802 C C . GLY A 1 103 ? -4.597 -10.888 -2.757 1.00 79.31 103 GLY A C 1
ATOM 803 O O . GLY A 1 103 ? -5.084 -9.809 -3.093 1.00 79.31 103 GLY A O 1
ATOM 804 N N . GLN A 1 104 ? -5.285 -12.033 -2.834 1.00 65.81 104 GLN A N 1
ATOM 805 C CA . GLN A 1 104 ? -6.666 -12.131 -3.313 1.00 65.81 104 GLN A CA 1
ATOM 806 C C . GLN A 1 104 ? -7.685 -12.010 -2.178 1.00 65.81 104 GLN A C 1
ATOM 808 O O . GLN A 1 104 ? -7.526 -12.600 -1.109 1.00 65.81 104 GLN A O 1
ATOM 813 N N . VAL A 1 105 ? -8.798 -11.335 -2.464 1.00 58.94 105 VAL A N 1
ATOM 814 C CA . VAL A 1 105 ? -10.017 -11.422 -1.656 1.00 58.94 105 VAL A CA 1
ATOM 815 C C . VAL A 1 105 ? -10.832 -12.610 -2.170 1.00 58.94 105 VAL A C 1
ATOM 817 O O . VAL A 1 105 ? -11.442 -12.529 -3.234 1.00 58.94 105 VAL A O 1
ATOM 820 N N . GLN A 1 106 ? -10.848 -13.728 -1.441 1.00 53.66 106 GLN A N 1
ATOM 821 C CA . GLN A 1 106 ? -11.842 -14.775 -1.694 1.00 53.66 106 GLN A CA 1
ATOM 822 C C . GLN A 1 106 ? -13.174 -14.324 -1.094 1.00 53.66 106 GLN A C 1
ATOM 824 O O . GLN A 1 106 ? -13.290 -14.137 0.118 1.00 53.66 106 GLN A O 1
ATOM 829 N N . HIS A 1 107 ? -14.184 -14.131 -1.939 1.00 45.16 107 HIS A N 1
ATOM 830 C CA . HIS A 1 107 ? -15.558 -14.019 -1.466 1.00 45.16 107 HIS A CA 1
ATOM 831 C C . HIS A 1 107 ? -15.983 -15.389 -0.926 1.00 45.16 107 HIS A C 1
ATOM 833 O O . HIS A 1 107 ? -15.908 -16.382 -1.649 1.00 45.16 107 HIS A O 1
ATOM 839 N N . ALA A 1 108 ? -16.406 -15.456 0.339 1.00 38.94 108 ALA A N 1
ATOM 840 C CA . ALA A 1 108 ? -17.161 -16.612 0.807 1.00 38.94 108 ALA A CA 1
ATOM 841 C C . ALA A 1 108 ? -18.459 -16.687 -0.017 1.00 38.94 108 ALA A C 1
ATOM 843 O O . ALA A 1 108 ? -19.152 -15.674 -0.146 1.00 38.94 108 ALA A O 1
ATOM 844 N N . ALA A 1 109 ? -18.695 -17.851 -0.627 1.00 37.09 109 ALA A N 1
ATOM 845 C CA . ALA A 1 109 ? -19.873 -18.156 -1.437 1.00 37.09 109 ALA A CA 1
ATOM 846 C C . ALA A 1 109 ? -21.164 -18.179 -0.607 1.00 37.09 109 ALA A C 1
ATOM 848 O O . ALA A 1 109 ? -21.086 -18.541 0.591 1.00 37.09 109 ALA A O 1
#

Foldseek 3Di:
DDDDDDDPPDPDPVVVVVVPDPPPPDLPDDPPPPPPVQADFKDWDKDDDDPVQVVDDQCVVQVHPVRDDDDFQDWTAGPVRDIITTHIGGHPDSDDPCCVVHHDDDDDD

Sequence (109 aa):
MNKRNRIATGIWLGLWWLMMLPVAQAQNGFPSQPLDGTYLREWLLLGPFFPGDLAQDFLAAAGGEAQVDPQAGDRVVTARGDTLVWKHYQSPENVVDLLNAVGQVQHAA